Protein AF-A0A1J5NXY5-F1 (afdb_monomer)

Radius of gyration: 31.39 Å; Cα contacts (8 Å, |Δi|>4): 5; chains: 1; bounding box: 69×35×75 Å

pLDDT: mean 82.48, std 11.12, range [52.94, 95.81]

Foldseek 3Di:
DDDDDDDDPVRVVVCLVPDPCNVVCPDDDDDQDPVNVVVVVVVVVVVVVVVVVVVVVVVVVVCVVVVPDDPDDPVNVVVVVVCVVVVVVVVVVVVCVVVVVVPD

Organism: NCBI:txid410659

Structure (mmCIF, N/CA/C/O backbone):
data_AF-A0A1J5NXY5-F1
#
_entry.id   AF-A0A1J5NXY5-F1
#
loop_
_atom_site.group_PDB
_atom_site.id
_atom_site.type_symbol
_atom_site.label_atom_id
_atom_site.label_alt_id
_atom_site.label_comp_id
_atom_site.label_asym_id
_atom_site.label_entity_id
_atom_site.label_seq_id
_atom_site.pdbx_PDB_ins_code
_atom_site.Cartn_x
_atom_site.Cartn_y
_atom_site.Cartn_z
_atom_site.occupancy
_atom_site.B_iso_or_equiv
_atom_site.auth_seq_id
_atom_site.auth_comp_id
_atom_site.auth_asym_id
_atom_site.auth_atom_id
_atom_site.pdbx_PDB_model_num
ATOM 1 N N . MET A 1 1 ? 38.418 -1.324 -29.757 1.00 52.94 1 MET A N 1
ATOM 2 C CA . MET A 1 1 ? 38.198 0.139 -29.710 1.00 52.94 1 MET A CA 1
ATOM 3 C C . MET A 1 1 ? 37.030 0.420 -28.783 1.00 52.94 1 MET A C 1
ATOM 5 O O . MET A 1 1 ? 35.927 -0.021 -29.079 1.00 52.94 1 MET A O 1
ATOM 9 N N . SER A 1 2 ? 37.275 1.076 -27.648 1.00 73.12 2 SER A N 1
ATOM 10 C CA . SER A 1 2 ? 36.202 1.491 -26.739 1.00 73.12 2 SER A CA 1
ATOM 11 C C . SER A 1 2 ? 35.499 2.711 -27.333 1.00 73.12 2 SER A C 1
ATOM 13 O O . SER A 1 2 ? 36.169 3.644 -27.775 1.00 73.12 2 SER A O 1
ATOM 15 N N . ARG A 1 3 ? 34.167 2.688 -27.421 1.00 77.81 3 ARG A N 1
ATOM 16 C CA . ARG A 1 3 ? 33.373 3.789 -27.981 1.00 77.81 3 ARG A CA 1
ATOM 17 C C . ARG A 1 3 ? 32.729 4.538 -26.818 1.00 77.81 3 ARG A C 1
ATOM 19 O O . ARG A 1 3 ? 31.710 4.105 -26.294 1.00 77.81 3 ARG A O 1
ATOM 26 N N . ILE A 1 4 ? 33.370 5.627 -26.406 1.00 85.12 4 ILE A N 1
ATOM 27 C CA . ILE A 1 4 ? 32.897 6.525 -25.350 1.00 85.12 4 ILE A CA 1
ATOM 28 C C . ILE A 1 4 ? 32.183 7.699 -26.023 1.00 85.12 4 ILE A C 1
ATOM 30 O O . ILE A 1 4 ? 32.755 8.356 -26.888 1.00 85.12 4 ILE A O 1
ATOM 34 N N . GLY A 1 5 ? 30.920 7.924 -25.664 1.00 87.69 5 GLY A N 1
ATOM 35 C CA . GLY A 1 5 ? 30.101 9.019 -26.183 1.00 87.69 5 GLY A CA 1
ATOM 36 C C . GLY A 1 5 ? 28.600 8.706 -26.137 1.00 87.69 5 GLY A C 1
ATOM 37 O O . GLY A 1 5 ? 28.224 7.540 -25.988 1.00 87.69 5 GLY A O 1
ATOM 38 N N . PRO A 1 6 ? 27.736 9.729 -26.258 1.00 91.69 6 PRO A N 1
ATOM 39 C CA . PRO A 1 6 ? 26.288 9.547 -26.256 1.00 91.69 6 PRO A CA 1
ATOM 40 C C . PRO A 1 6 ? 25.830 8.711 -27.460 1.00 91.69 6 PRO A C 1
ATOM 42 O O . PRO A 1 6 ? 26.355 8.833 -28.571 1.00 91.69 6 PRO A O 1
ATOM 45 N N . ILE A 1 7 ? 24.838 7.849 -27.244 1.00 92.25 7 ILE A N 1
ATOM 46 C CA . ILE A 1 7 ? 24.211 7.063 -28.309 1.00 92.25 7 ILE A CA 1
ATOM 47 C C . ILE A 1 7 ? 23.153 7.909 -29.030 1.00 92.25 7 ILE A C 1
ATOM 49 O O . ILE A 1 7 ? 22.399 8.636 -28.391 1.00 92.25 7 ILE A O 1
ATOM 53 N N . THR A 1 8 ? 23.087 7.818 -30.360 1.00 94.31 8 THR A N 1
ATOM 54 C CA . THR A 1 8 ? 22.001 8.445 -31.131 1.00 94.31 8 THR A CA 1
ATOM 55 C C . THR A 1 8 ? 20.715 7.632 -30.988 1.00 94.31 8 THR A C 1
ATOM 57 O O . THR A 1 8 ? 20.774 6.408 -30.846 1.00 94.31 8 THR A O 1
ATOM 60 N N . GLU A 1 9 ? 19.550 8.279 -31.073 1.00 94.06 9 GLU A N 1
ATOM 61 C CA . GLU A 1 9 ? 18.265 7.586 -30.881 1.00 94.06 9 GLU A CA 1
ATOM 62 C C . GLU A 1 9 ? 18.055 6.457 -31.901 1.00 94.06 9 GLU A C 1
ATOM 64 O O . GLU A 1 9 ? 17.642 5.360 -31.542 1.00 94.06 9 GLU A O 1
ATOM 69 N N . GLU A 1 10 ? 18.462 6.660 -33.156 1.00 94.12 10 GLU A N 1
ATOM 70 C CA . GLU A 1 10 ? 18.409 5.629 -34.203 1.00 94.12 10 GLU A CA 1
ATOM 71 C C . GLU A 1 10 ? 19.224 4.379 -33.843 1.00 94.12 10 GLU A C 1
ATOM 73 O O . GLU A 1 10 ? 18.773 3.243 -34.013 1.00 94.12 10 GLU A O 1
ATOM 78 N N . LYS A 1 11 ? 20.433 4.573 -33.298 1.00 92.75 11 LYS A N 1
ATOM 79 C CA . LYS A 1 11 ? 21.297 3.465 -32.869 1.00 92.75 11 LYS A CA 1
ATOM 80 C C . LYS A 1 11 ? 20.701 2.760 -31.657 1.00 92.75 11 LYS A C 1
ATOM 82 O O . LYS A 1 11 ? 20.740 1.532 -31.595 1.00 92.75 11 LYS A O 1
ATOM 87 N N . ARG A 1 12 ? 20.127 3.515 -30.717 1.00 93.56 12 ARG A N 1
ATOM 88 C CA . ARG A 1 12 ? 19.424 2.966 -29.554 1.00 93.56 12 ARG A CA 1
ATOM 89 C C . ARG A 1 12 ? 18.227 2.118 -29.989 1.00 93.56 12 ARG A C 1
ATOM 91 O O . ARG A 1 12 ? 18.109 0.977 -29.544 1.00 93.56 12 ARG A O 1
ATOM 98 N N . ALA A 1 13 ? 17.405 2.619 -30.908 1.00 92.25 13 ALA A N 1
ATOM 99 C CA . ALA A 1 13 ? 16.261 1.901 -31.458 1.00 92.25 13 ALA A CA 1
ATOM 100 C C . ALA A 1 13 ? 16.682 0.598 -32.157 1.00 92.25 13 ALA A C 1
ATOM 102 O O . ALA A 1 13 ? 16.113 -0.457 -31.878 1.00 92.25 13 ALA A O 1
ATOM 103 N N . ALA A 1 14 ? 17.727 0.630 -32.991 1.00 93.88 14 ALA A N 1
ATOM 104 C CA . ALA A 1 14 ? 18.242 -0.563 -33.666 1.00 93.88 14 ALA A CA 1
ATOM 105 C C . ALA A 1 14 ? 18.763 -1.634 -32.684 1.00 93.88 14 ALA A C 1
ATOM 107 O O . ALA A 1 14 ? 18.553 -2.830 -32.898 1.00 93.88 14 ALA A O 1
ATOM 108 N N . ILE A 1 15 ? 19.416 -1.223 -31.590 1.00 93.25 15 ILE A N 1
ATOM 109 C CA . ILE A 1 15 ? 19.876 -2.137 -30.532 1.00 93.25 15 ILE A CA 1
ATOM 110 C C . ILE A 1 15 ? 18.684 -2.749 -29.789 1.00 93.25 15 ILE A C 1
ATOM 112 O O . ILE A 1 15 ? 18.632 -3.967 -29.618 1.00 93.25 15 ILE A O 1
ATOM 116 N N . MET A 1 16 ? 17.707 -1.929 -29.395 1.00 91.81 16 MET A N 1
ATOM 117 C CA . MET A 1 16 ? 16.495 -2.396 -28.714 1.00 91.81 16 MET A CA 1
ATOM 118 C C . MET A 1 16 ? 15.690 -3.369 -29.588 1.00 91.81 16 MET A C 1
ATOM 120 O O . MET A 1 16 ? 15.219 -4.388 -29.091 1.00 91.81 16 MET A O 1
ATOM 124 N N . GLN A 1 17 ? 15.595 -3.120 -30.900 1.00 92.81 17 GLN A N 1
ATOM 125 C CA . GLN A 1 17 ? 14.908 -4.008 -31.848 1.00 92.81 17 GLN A CA 1
ATOM 126 C C . GLN A 1 17 ? 15.563 -5.390 -31.977 1.00 92.81 17 GLN A C 1
ATOM 128 O O . GLN A 1 17 ? 14.859 -6.381 -32.161 1.00 92.81 17 GLN A O 1
ATOM 133 N N . ARG A 1 18 ? 16.896 -5.460 -31.882 1.00 94.94 18 ARG A N 1
ATOM 134 C CA . ARG A 1 18 ? 17.670 -6.713 -31.953 1.00 94.94 18 ARG A CA 1
ATOM 135 C C . ARG A 1 18 ? 17.802 -7.419 -30.601 1.00 94.94 18 ARG A C 1
ATOM 137 O O . ARG A 1 18 ? 18.348 -8.519 -30.538 1.00 94.94 18 ARG A O 1
ATOM 144 N N . SER A 1 19 ? 17.345 -6.794 -29.517 1.00 94.31 19 SER A N 1
ATOM 145 C CA . SER A 1 19 ? 17.450 -7.348 -28.171 1.00 94.31 19 SER A CA 1
ATOM 146 C C . SER A 1 19 ? 16.588 -8.598 -28.018 1.00 94.31 19 SER A C 1
ATOM 148 O O . SER A 1 19 ? 15.408 -8.606 -28.360 1.00 94.31 19 SER A O 1
ATOM 150 N N . ARG A 1 20 ? 17.151 -9.635 -27.388 1.00 94.31 20 ARG A N 1
ATOM 151 C CA . ARG A 1 20 ? 16.410 -10.842 -26.976 1.00 94.31 20 ARG A CA 1
ATOM 152 C C . ARG A 1 20 ? 15.307 -10.543 -25.957 1.00 94.31 20 ARG A C 1
ATOM 154 O O . ARG A 1 20 ? 14.420 -11.366 -25.767 1.00 94.31 20 ARG A O 1
ATOM 161 N N . TYR A 1 21 ? 15.388 -9.391 -25.294 1.00 91.00 21 TYR A N 1
ATOM 162 C CA . TYR A 1 21 ? 14.427 -8.939 -24.291 1.00 91.00 21 TYR A CA 1
ATOM 163 C C . TYR A 1 21 ? 13.382 -7.969 -24.850 1.00 91.00 21 TYR A C 1
ATOM 165 O O . TYR A 1 21 ? 12.582 -7.441 -24.081 1.00 91.00 21 TYR A O 1
ATOM 173 N N . ARG A 1 22 ? 13.375 -7.713 -26.166 1.00 91.06 22 ARG A N 1
ATOM 174 C CA . ARG A 1 22 ? 12.335 -6.896 -26.801 1.00 91.06 22 ARG A CA 1
ATOM 175 C C . ARG A 1 22 ? 10.952 -7.459 -26.459 1.00 91.06 22 ARG A C 1
ATOM 177 O O . ARG A 1 22 ? 10.751 -8.667 -26.564 1.00 91.06 22 ARG A O 1
ATOM 184 N N . GLY A 1 23 ? 10.015 -6.613 -26.029 1.00 88.38 23 GLY A N 1
ATOM 185 C CA . GLY A 1 23 ? 8.670 -7.049 -25.637 1.00 88.38 23 GLY A CA 1
ATOM 186 C C . GLY A 1 23 ? 8.575 -7.662 -24.238 1.00 88.38 23 GLY A C 1
ATOM 187 O O . GLY A 1 23 ? 7.486 -7.723 -23.679 1.00 88.38 23 GLY A O 1
ATOM 188 N N . ARG A 1 24 ? 9.688 -8.106 -23.634 1.00 89.94 24 ARG A N 1
ATOM 189 C CA . ARG A 1 24 ? 9.681 -8.792 -22.328 1.00 89.94 24 ARG A CA 1
ATOM 190 C C . ARG A 1 24 ? 9.465 -7.832 -21.158 1.00 89.94 24 ARG A C 1
ATOM 192 O O . ARG A 1 24 ? 8.873 -8.235 -20.163 1.00 89.94 24 ARG A O 1
ATOM 199 N N . PHE A 1 25 ? 9.968 -6.605 -21.271 1.00 89.50 25 PHE A N 1
ATOM 200 C CA . PHE A 1 25 ? 9.970 -5.599 -20.200 1.00 89.50 25 PHE A CA 1
ATOM 201 C C . PHE A 1 25 ? 9.320 -4.277 -20.629 1.00 89.50 25 PHE A C 1
ATOM 203 O O . PHE A 1 25 ? 9.591 -3.237 -20.040 1.00 89.50 25 PHE A O 1
ATOM 210 N N . ASP A 1 26 ? 8.475 -4.311 -21.661 1.00 88.19 26 ASP A N 1
ATOM 211 C CA . ASP A 1 26 ? 7.829 -3.104 -22.192 1.00 88.19 26 ASP A CA 1
ATOM 212 C C . ASP A 1 26 ? 6.669 -2.636 -21.297 1.00 88.19 26 ASP A C 1
ATOM 214 O O . ASP A 1 26 ? 6.251 -1.484 -21.369 1.00 88.19 26 ASP A O 1
ATOM 218 N N . THR A 1 27 ? 6.144 -3.519 -20.442 1.00 89.75 27 THR A N 1
ATOM 219 C CA . THR A 1 27 ? 5.086 -3.184 -19.484 1.00 89.75 27 THR A CA 1
ATOM 220 C C . THR A 1 27 ? 5.697 -2.611 -18.205 1.00 89.75 27 THR A C 1
ATOM 222 O O . THR A 1 27 ? 6.378 -3.351 -17.487 1.00 89.75 27 THR A O 1
ATOM 225 N N . PRO A 1 28 ? 5.463 -1.324 -17.889 1.00 88.38 28 PRO A N 1
ATOM 226 C CA . PRO A 1 28 ? 5.874 -0.775 -16.609 1.00 88.38 28 PRO A CA 1
ATOM 227 C C . PRO A 1 28 ? 5.051 -1.428 -15.497 1.00 88.38 28 PRO A C 1
ATOM 229 O O . PRO A 1 28 ? 3.829 -1.533 -15.590 1.00 88.38 28 PRO A O 1
ATOM 232 N N . VAL A 1 29 ? 5.733 -1.874 -14.447 1.00 87.69 29 VAL A N 1
ATOM 233 C CA . VAL A 1 29 ? 5.097 -2.376 -13.228 1.00 87.69 29 VAL A CA 1
ATOM 234 C C . VAL A 1 29 ? 5.354 -1.351 -12.141 1.00 87.69 29 VAL A C 1
ATOM 236 O O . VAL A 1 29 ? 6.495 -1.201 -11.701 1.00 87.69 29 VAL A O 1
ATOM 239 N N . ASP A 1 30 ? 4.298 -0.657 -11.729 1.00 85.31 30 ASP A N 1
ATOM 240 C CA . ASP A 1 30 ? 4.328 0.161 -10.523 1.00 85.31 30 ASP A CA 1
ATOM 241 C C . ASP A 1 30 ? 4.141 -0.752 -9.307 1.00 85.31 30 ASP A C 1
ATOM 243 O O . ASP A 1 30 ? 3.289 -1.645 -9.318 1.00 85.31 30 ASP A O 1
ATOM 247 N N . ARG A 1 31 ? 4.998 -0.612 -8.298 1.00 85.88 31 ARG A N 1
ATOM 248 C CA . ARG A 1 31 ? 4.994 -1.487 -7.121 1.00 85.88 31 ARG A CA 1
ATOM 249 C C . ARG A 1 31 ? 4.759 -0.625 -5.902 1.00 85.88 31 ARG A C 1
ATOM 251 O O . ARG A 1 31 ? 5.596 0.226 -5.611 1.00 85.88 31 ARG A O 1
ATOM 258 N N . ASP A 1 32 ? 3.707 -0.943 -5.155 1.00 86.38 32 ASP A N 1
ATOM 259 C CA . ASP A 1 32 ? 3.488 -0.359 -3.836 1.00 86.38 32 ASP A CA 1
ATOM 260 C C . ASP A 1 32 ? 4.758 -0.529 -3.000 1.00 86.38 32 ASP A C 1
ATOM 262 O O . ASP A 1 32 ? 5.304 -1.637 -2.853 1.00 86.38 32 ASP A O 1
ATOM 266 N N . SER A 1 33 ? 5.274 0.583 -2.481 1.00 89.00 33 SER A N 1
ATOM 267 C CA . SER A 1 33 ? 6.491 0.530 -1.686 1.00 89.00 33 SER A CA 1
ATOM 268 C C . SER A 1 33 ? 6.207 -0.173 -0.354 1.00 89.00 33 SER A C 1
ATOM 270 O O . SER A 1 33 ? 5.127 -0.054 0.231 1.00 89.00 33 SER A O 1
ATOM 272 N N . ALA A 1 34 ? 7.194 -0.900 0.185 1.00 88.88 34 ALA A N 1
ATOM 273 C CA . ALA A 1 34 ? 7.053 -1.519 1.510 1.00 88.88 34 ALA A CA 1
ATOM 274 C C . ALA A 1 34 ? 6.668 -0.478 2.580 1.00 88.88 34 ALA A C 1
ATOM 276 O O . ALA A 1 34 ? 5.929 -0.781 3.515 1.00 88.88 34 ALA A O 1
ATOM 277 N N . PHE A 1 35 ? 7.140 0.759 2.405 1.00 89.94 35 PHE A N 1
ATOM 278 C CA . PHE A 1 35 ? 6.790 1.898 3.240 1.00 89.94 35 PHE A CA 1
ATOM 279 C C . PHE A 1 35 ? 5.299 2.258 3.152 1.00 89.94 35 PHE A C 1
ATOM 281 O O . PHE A 1 35 ? 4.660 2.407 4.191 1.00 89.94 35 PHE A O 1
ATOM 288 N N . GLU A 1 36 ? 4.726 2.348 1.949 1.00 90.75 36 GLU A N 1
ATOM 289 C CA . GLU A 1 36 ? 3.295 2.624 1.757 1.00 90.75 36 GLU A CA 1
ATOM 290 C C . GLU A 1 36 ? 2.413 1.552 2.393 1.00 90.75 36 GLU A C 1
ATOM 292 O O . GLU A 1 36 ? 1.492 1.879 3.143 1.00 90.75 36 GLU A O 1
ATOM 297 N N . MET A 1 37 ? 2.745 0.276 2.182 1.00 92.38 37 MET A N 1
ATOM 298 C CA . MET A 1 37 ? 2.005 -0.835 2.785 1.00 92.38 37 MET A CA 1
ATOM 29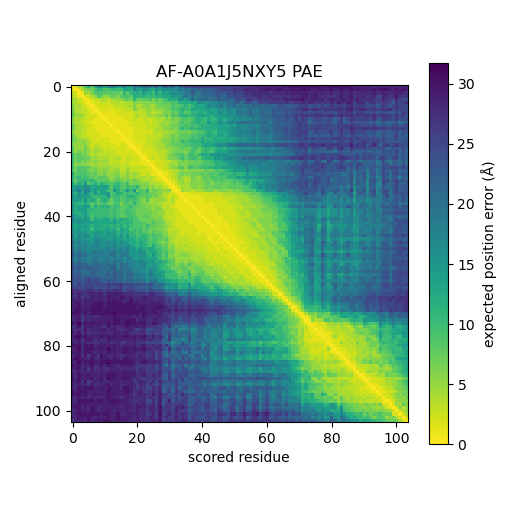9 C C . MET A 1 37 ? 2.054 -0.796 4.318 1.00 92.38 37 MET A C 1
ATOM 301 O O . MET A 1 37 ? 1.053 -1.049 4.992 1.00 92.38 37 MET A O 1
ATOM 305 N N . LEU A 1 38 ? 3.224 -0.499 4.894 1.00 93.75 38 LEU A N 1
ATOM 306 C CA . LEU A 1 38 ? 3.382 -0.394 6.345 1.00 93.75 38 LEU A CA 1
ATOM 307 C C . LEU A 1 38 ? 2.605 0.800 6.900 1.00 93.75 38 LEU A C 1
ATOM 309 O O . LEU A 1 38 ? 1.902 0.649 7.898 1.00 93.75 38 LEU A O 1
ATOM 313 N N . LYS A 1 39 ? 2.671 1.952 6.229 1.00 95.81 39 LYS A N 1
ATOM 314 C CA . LYS A 1 39 ? 1.920 3.150 6.607 1.00 95.81 39 LYS A CA 1
ATOM 315 C C . LYS A 1 39 ? 0.414 2.875 6.629 1.00 95.81 39 LYS A C 1
ATOM 317 O O . LYS A 1 39 ? -0.219 3.094 7.661 1.00 95.81 39 LYS A O 1
ATOM 322 N N . GLN A 1 40 ? -0.139 2.297 5.561 1.00 94.25 40 GLN A N 1
ATOM 323 C CA . GLN A 1 40 ? -1.560 1.934 5.488 1.00 94.25 40 GLN A CA 1
ATOM 324 C C . GLN A 1 40 ? -1.982 1.018 6.644 1.00 94.25 40 GLN A C 1
ATOM 326 O O . GLN A 1 40 ? -2.947 1.319 7.344 1.00 94.25 40 GLN A O 1
ATOM 331 N N . ARG A 1 41 ? -1.212 -0.041 6.932 1.00 94.25 41 ARG A N 1
ATOM 332 C CA . ARG A 1 41 ? -1.503 -0.949 8.058 1.00 94.25 41 ARG A CA 1
ATOM 333 C C . ARG A 1 41 ? -1.491 -0.242 9.409 1.00 94.25 41 ARG A C 1
ATOM 335 O O . ARG A 1 41 ? -2.328 -0.535 10.264 1.00 94.25 41 ARG A O 1
ATOM 342 N N . THR A 1 42 ? -0.539 0.668 9.626 1.00 94.56 42 THR A N 1
ATOM 343 C CA . THR A 1 42 ? -0.489 1.439 10.877 1.00 94.56 42 THR A CA 1
ATOM 344 C C . THR A 1 42 ? -1.707 2.347 11.022 1.00 94.56 42 THR A C 1
ATOM 346 O O . THR A 1 42 ? -2.310 2.375 12.092 1.00 94.56 42 THR A O 1
ATOM 349 N N . GLU A 1 43 ? -2.130 3.012 9.946 1.00 95.31 43 GLU A N 1
ATOM 350 C CA . GLU A 1 43 ? -3.309 3.883 9.941 1.00 95.31 43 GLU A CA 1
ATOM 351 C C . GLU A 1 43 ? -4.615 3.103 10.135 1.00 95.31 43 GLU A C 1
ATOM 353 O O . GLU A 1 43 ? -5.498 3.550 10.865 1.00 95.31 43 GLU A O 1
ATOM 358 N N . GLU A 1 44 ? -4.749 1.933 9.511 1.00 94.44 44 GLU A N 1
ATOM 359 C CA . GLU A 1 44 ? -5.901 1.043 9.690 1.00 94.44 44 GLU A CA 1
ATOM 360 C C . GLU A 1 44 ? -6.005 0.546 11.130 1.00 94.44 44 GLU A C 1
ATOM 362 O O . GLU A 1 44 ? -7.074 0.618 11.738 1.00 94.44 44 GLU A O 1
ATOM 367 N N . THR A 1 45 ? -4.880 0.113 11.704 1.00 93.50 45 THR A N 1
ATOM 368 C CA . THR A 1 45 ? -4.826 -0.334 13.100 1.00 93.50 45 THR A CA 1
ATOM 369 C C . THR A 1 45 ? -5.215 0.806 14.041 1.00 93.50 45 THR A C 1
ATOM 371 O O . THR A 1 45 ? -6.006 0.601 14.957 1.00 93.50 45 THR A O 1
ATOM 374 N N . GLN A 1 46 ? -4.716 2.023 13.803 1.00 92.81 46 GLN A N 1
ATOM 375 C CA . GLN A 1 46 ? -5.071 3.205 14.595 1.00 92.81 46 GLN A CA 1
ATOM 376 C C . GLN A 1 46 ? -6.552 3.577 14.465 1.00 92.81 46 GLN A C 1
ATOM 378 O O . GLN A 1 46 ? -7.198 3.884 15.464 1.00 92.81 46 GLN A O 1
ATOM 383 N N . ARG A 1 47 ? -7.123 3.520 13.257 1.00 93.62 47 ARG A N 1
ATOM 384 C CA . ARG A 1 47 ? -8.562 3.751 13.058 1.00 93.62 47 ARG A CA 1
ATOM 385 C C . ARG A 1 47 ? -9.394 2.709 13.799 1.00 93.62 47 ARG A C 1
ATOM 387 O O . ARG A 1 47 ? -10.352 3.063 14.480 1.00 93.62 47 ARG A O 1
ATOM 394 N N . GLN A 1 48 ? -9.010 1.438 13.729 1.00 90.94 48 GLN A N 1
ATOM 395 C CA . GLN A 1 48 ? -9.730 0.364 14.407 1.00 90.94 48 GLN A CA 1
ATOM 396 C C . GLN A 1 48 ? -9.654 0.488 15.933 1.00 90.94 48 GLN A C 1
ATOM 398 O O . GLN A 1 48 ? -10.668 0.302 16.608 1.00 90.94 48 GLN A O 1
ATOM 403 N N . THR A 1 49 ? -8.491 0.841 16.489 1.00 89.94 49 THR A N 1
ATOM 404 C CA . THR A 1 49 ? -8.363 1.060 17.937 1.00 89.94 49 THR A CA 1
ATOM 405 C C . THR A 1 49 ? -9.201 2.248 18.393 1.00 89.94 49 THR A C 1
ATOM 407 O O . THR A 1 49 ? -9.912 2.124 19.388 1.00 89.94 49 THR A O 1
ATOM 410 N N . GLN A 1 50 ? -9.211 3.353 17.642 1.00 89.56 50 GLN A N 1
ATOM 411 C CA . GLN A 1 50 ? -10.048 4.519 17.942 1.00 89.56 50 GLN A CA 1
ATOM 412 C C . GLN A 1 50 ? -11.542 4.183 17.915 1.00 89.56 50 GLN A C 1
ATOM 414 O O . GLN A 1 50 ? -12.246 4.501 18.869 1.00 89.56 50 GLN A O 1
ATOM 419 N N . LEU A 1 51 ? -12.018 3.481 16.882 1.00 90.25 51 LEU A N 1
ATOM 420 C CA . LEU A 1 51 ? -13.415 3.041 16.799 1.00 90.25 51 LEU A CA 1
ATOM 421 C C . LEU A 1 51 ? -13.776 2.108 17.963 1.00 90.25 51 LEU A C 1
ATOM 423 O O . LEU A 1 51 ? -14.813 2.276 18.599 1.00 90.25 51 LEU A O 1
ATOM 427 N N . SER A 1 52 ? -12.897 1.162 18.305 1.00 86.50 52 SER A N 1
ATOM 428 C CA . SER A 1 52 ? -13.128 0.261 19.440 1.00 86.50 52 SER A CA 1
ATOM 429 C C . SER A 1 52 ? -13.158 0.994 20.787 1.00 86.50 52 SER A C 1
ATO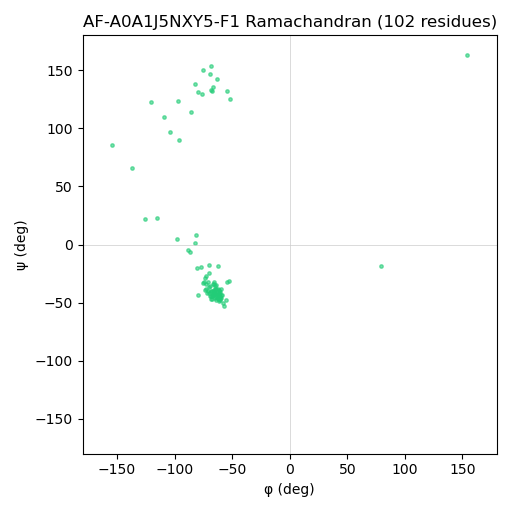M 431 O O . SER A 1 52 ? -13.949 0.643 21.660 1.00 86.50 52 SER A O 1
ATOM 433 N N . ALA A 1 53 ? -12.341 2.039 20.950 1.00 86.19 53 ALA A N 1
ATOM 434 C CA . ALA A 1 53 ? -12.324 2.868 22.147 1.00 86.19 53 ALA A CA 1
ATOM 435 C C . ALA A 1 53 ? -13.598 3.716 22.256 1.00 86.19 53 ALA A C 1
ATOM 437 O O . ALA A 1 53 ? -14.181 3.784 23.334 1.00 86.19 53 ALA A O 1
ATOM 438 N N . GLN A 1 54 ? -14.070 4.288 21.144 1.00 85.25 54 GLN A N 1
ATOM 439 C CA . GLN A 1 54 ? -15.335 5.027 21.088 1.00 85.25 54 GLN A CA 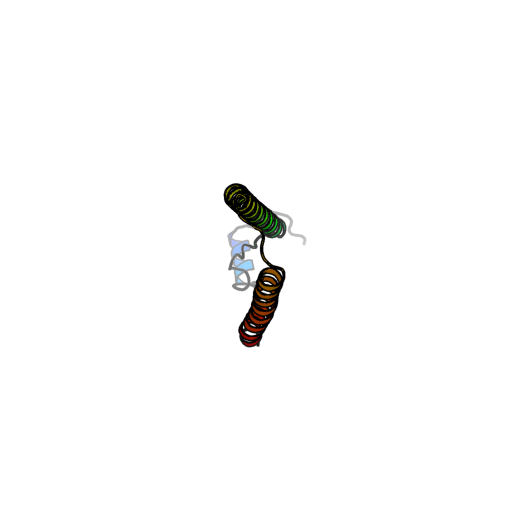1
ATOM 440 C C . GLN A 1 54 ? -16.522 4.128 21.447 1.00 85.25 54 GLN A C 1
ATOM 442 O O . GLN A 1 54 ? -17.293 4.470 22.341 1.00 85.25 54 GLN A O 1
ATOM 447 N N . HIS A 1 55 ? -16.612 2.934 20.854 1.00 83.38 55 HIS A N 1
ATOM 448 C CA . HIS A 1 55 ? -17.653 1.967 21.209 1.00 83.38 55 HIS A CA 1
ATOM 449 C C . HIS A 1 55 ? -17.562 1.524 22.675 1.00 83.38 55 HIS A C 1
ATOM 451 O O . HIS A 1 55 ? -18.580 1.439 23.357 1.00 83.38 55 HIS A O 1
ATOM 457 N N . ALA A 1 56 ? -16.356 1.307 23.207 1.00 83.69 56 ALA A N 1
ATOM 458 C CA . ALA A 1 56 ? -16.181 0.972 24.619 1.00 83.69 56 ALA A CA 1
ATOM 459 C C . ALA A 1 56 ? -16.586 2.127 25.555 1.00 83.69 56 ALA A C 1
ATOM 461 O O . ALA A 1 56 ? -17.086 1.885 26.656 1.00 83.69 56 ALA A O 1
ATOM 462 N N . GLU A 1 57 ? -16.376 3.383 25.156 1.00 80.81 57 GLU A N 1
ATOM 463 C CA . GLU A 1 57 ? -16.840 4.550 25.909 1.00 80.81 57 GLU A CA 1
ATOM 464 C C . GLU A 1 57 ? -18.361 4.722 25.848 1.00 80.81 57 GLU A C 1
ATOM 466 O O . GLU A 1 57 ? -18.979 5.019 26.874 1.00 80.81 57 GLU A O 1
ATOM 471 N N . GLU A 1 58 ? -18.977 4.491 24.689 1.00 80.06 58 GLU A N 1
ATOM 472 C CA . GLU A 1 58 ? -20.434 4.485 24.522 1.00 80.06 58 GLU A CA 1
ATOM 473 C C . GLU A 1 58 ? -21.089 3.377 25.354 1.00 80.06 58 GLU A C 1
ATOM 475 O O . GLU A 1 58 ? -22.038 3.647 26.093 1.00 80.06 58 GLU A O 1
ATOM 480 N N . GLU A 1 59 ? -20.536 2.161 25.340 1.00 78.06 59 GLU A N 1
ATOM 481 C CA . GLU A 1 59 ? -20.999 1.051 26.180 1.00 78.06 59 GLU A CA 1
ATOM 482 C C . GLU A 1 59 ? -20.866 1.369 27.675 1.00 78.06 59 GLU A C 1
ATOM 484 O O . GLU A 1 59 ? -21.781 1.088 28.454 1.00 78.06 59 GLU A O 1
ATOM 489 N N . LYS A 1 60 ? -19.760 2.001 28.098 1.00 77.69 60 LYS A N 1
ATOM 490 C CA . LYS A 1 60 ? -19.562 2.427 29.495 1.00 77.69 60 LYS A CA 1
ATOM 491 C C . LYS A 1 60 ? -20.553 3.512 29.914 1.00 77.69 60 LYS A C 1
ATOM 493 O O . LYS A 1 60 ? -21.064 3.447 31.034 1.00 77.69 60 LYS A O 1
ATOM 498 N N . LYS A 1 61 ? -20.853 4.481 29.040 1.00 75.94 61 LYS A N 1
ATOM 499 C CA . LYS A 1 61 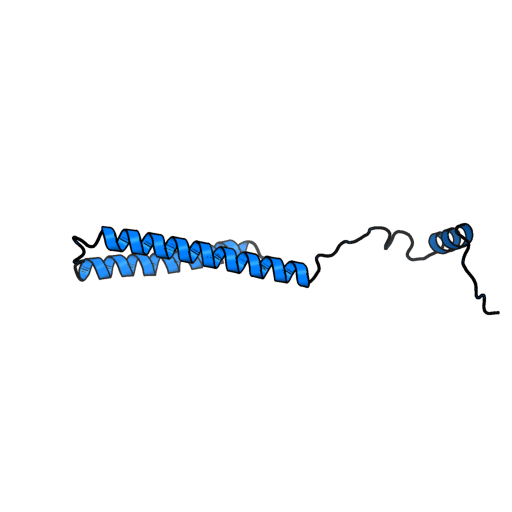? -21.864 5.528 29.285 1.00 75.94 61 LYS A CA 1
ATOM 500 C C . LYS A 1 61 ? -23.283 4.949 29.317 1.00 75.94 61 LYS A C 1
ATOM 502 O O . LYS A 1 61 ? -24.055 5.290 30.207 1.00 75.94 61 LYS A O 1
ATOM 507 N N . ALA A 1 62 ? -23.615 4.013 28.429 1.00 72.81 62 ALA A N 1
ATOM 508 C CA . ALA A 1 62 ? -24.891 3.294 28.456 1.00 72.81 62 ALA A CA 1
ATOM 509 C C . ALA A 1 62 ? -25.018 2.379 29.692 1.00 72.81 62 ALA A C 1
ATOM 511 O O . ALA A 1 62 ? -26.096 2.216 30.270 1.00 72.81 62 ALA A O 1
ATOM 512 N N . GLN A 1 63 ? -23.911 1.793 30.163 1.00 66.31 63 GLN A N 1
ATOM 513 C CA . GLN A 1 63 ? -23.890 1.059 31.425 1.00 66.31 63 GLN A CA 1
ATOM 514 C C . GLN A 1 63 ? -24.031 1.972 32.647 1.00 66.31 63 GLN A C 1
ATOM 516 O O . GLN A 1 63 ? -24.680 1.556 33.607 1.00 66.31 63 GLN A O 1
ATOM 521 N N . SER A 1 64 ? -23.461 3.179 32.651 1.00 63.81 64 SER A N 1
ATOM 522 C CA . SER A 1 64 ? -23.570 4.094 33.794 1.00 63.81 64 SER A CA 1
ATOM 523 C C . SER A 1 64 ? -24.965 4.71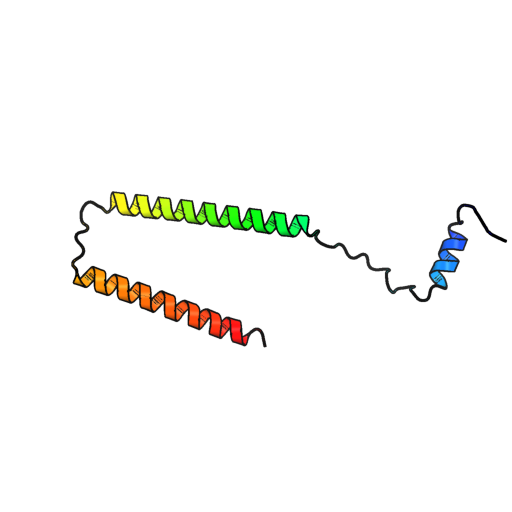1 33.932 1.00 63.81 64 SER A C 1
ATOM 525 O O . SER A 1 64 ? -25.439 4.845 35.057 1.00 63.81 64 SER A O 1
ATOM 527 N N . THR A 1 65 ? -25.670 4.986 32.831 1.00 60.84 65 THR A N 1
ATOM 528 C CA . THR A 1 65 ? -27.061 5.481 32.862 1.00 60.84 65 THR A CA 1
ATOM 529 C C . THR A 1 65 ? -28.075 4.392 33.226 1.00 60.84 65 THR A C 1
ATOM 531 O O . THR A 1 65 ? -29.040 4.657 33.936 1.00 60.84 65 THR A O 1
ATOM 534 N N . ALA A 1 66 ? -27.827 3.135 32.848 1.00 58.84 66 ALA A N 1
ATOM 535 C CA . ALA A 1 66 ? -28.655 1.988 33.241 1.00 58.84 66 ALA A CA 1
ATOM 536 C C . ALA A 1 66 ? -28.335 1.432 34.651 1.00 58.84 66 ALA A C 1
ATOM 538 O O . ALA A 1 66 ? -28.821 0.367 35.036 1.00 58.84 66 ALA A O 1
ATOM 539 N N . ARG A 1 67 ? -27.483 2.106 35.440 1.00 54.00 67 ARG A N 1
ATOM 540 C CA . ARG A 1 67 ? -26.983 1.607 36.737 1.00 54.00 67 ARG A CA 1
ATOM 541 C C . ARG A 1 67 ? -27.935 1.823 37.923 1.00 54.00 67 ARG A C 1
ATOM 543 O O . ARG A 1 67 ? -27.609 1.390 39.022 1.00 54.00 67 ARG A O 1
ATOM 550 N N . THR A 1 68 ? -29.119 2.395 37.700 1.00 55.97 68 THR A N 1
ATOM 551 C CA . THR A 1 68 ? -30.162 2.562 38.732 1.00 55.97 68 THR A CA 1
ATOM 552 C C . THR A 1 68 ? -30.815 1.237 39.165 1.00 55.97 68 THR A C 1
ATOM 554 O O . THR A 1 68 ? -31.370 1.166 40.255 1.00 55.97 68 THR A O 1
ATOM 557 N N . SER A 1 69 ? -30.701 0.144 38.395 1.00 65.12 69 SER A N 1
ATOM 558 C CA . SER A 1 69 ? -31.193 -1.178 38.824 1.00 65.12 69 SER A CA 1
ATOM 559 C C . SER A 1 69 ? -30.437 -2.320 38.128 1.00 65.12 69 SER A C 1
ATOM 561 O O . SER A 1 69 ? -30.840 -2.809 37.078 1.00 65.12 69 SER A O 1
ATOM 563 N N . ARG A 1 70 ? -29.285 -2.729 38.679 1.00 63.22 70 ARG A N 1
ATOM 564 C CA . ARG A 1 70 ? -28.501 -3.895 38.211 1.00 63.22 70 ARG A CA 1
ATOM 565 C C . ARG A 1 70 ? -27.995 -4.744 39.376 1.00 63.22 70 ARG A C 1
ATOM 567 O O . ARG A 1 70 ? -26.793 -4.865 39.600 1.00 63.22 70 ARG A O 1
ATOM 574 N N . ARG A 1 71 ? -28.903 -5.367 40.119 1.00 64.88 71 ARG A N 1
ATOM 575 C CA . ARG A 1 71 ? -28.547 -6.586 40.855 1.00 64.88 71 ARG A CA 1
ATOM 576 C C . ARG A 1 71 ? -28.968 -7.762 39.989 1.00 64.88 71 ARG A C 1
ATOM 578 O O . ARG A 1 71 ? -30.110 -8.188 40.055 1.00 64.88 71 ARG A O 1
ATOM 585 N N . GLN A 1 72 ? -28.055 -8.222 39.136 1.00 64.06 72 GLN A N 1
ATOM 586 C CA . GLN A 1 72 ? -28.242 -9.495 38.447 1.00 64.06 72 GLN A CA 1
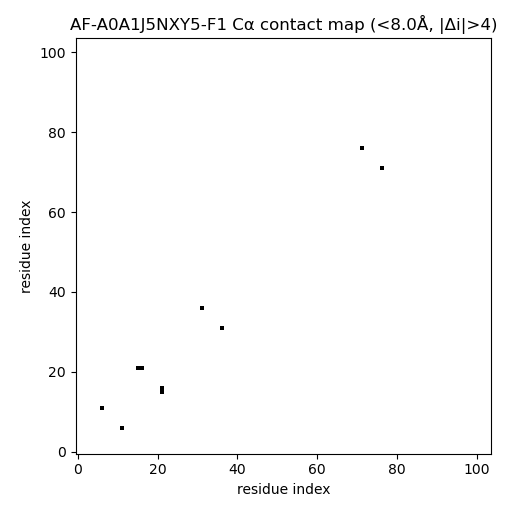ATOM 587 C C . GLN A 1 72 ? -28.146 -10.605 39.483 1.00 64.06 72 GLN A C 1
ATOM 589 O O . GLN A 1 72 ? -27.246 -10.604 40.329 1.00 64.06 72 GLN A O 1
ATOM 594 N N . THR A 1 73 ? -29.088 -11.534 39.436 1.00 82.12 73 THR A N 1
ATOM 595 C CA . THR A 1 73 ? -29.017 -12.706 40.303 1.00 82.12 73 THR A CA 1
ATOM 596 C C . THR A 1 73 ? -27.833 -13.591 39.877 1.00 82.12 73 THR A C 1
ATOM 598 O O . THR A 1 73 ? -27.442 -13.581 38.706 1.00 82.12 73 THR A O 1
ATOM 601 N N . PRO A 1 74 ? -27.244 -14.389 40.786 1.00 78.12 74 PRO A N 1
ATOM 602 C CA . PRO A 1 74 ? -26.166 -15.320 40.437 1.00 78.12 74 PRO A CA 1
ATOM 603 C C . PRO A 1 74 ? -26.530 -16.258 39.272 1.00 78.12 74 PRO A C 1
ATOM 605 O O . PRO A 1 74 ? -25.670 -16.605 38.465 1.00 78.12 74 PRO A O 1
ATOM 608 N N . MET A 1 75 ? -27.817 -16.605 39.143 1.00 82.44 75 MET A N 1
ATOM 609 C CA . MET A 1 75 ? -28.337 -17.410 38.037 1.00 82.44 75 MET A CA 1
ATOM 610 C C . MET A 1 75 ? -28.305 -16.651 36.699 1.00 82.44 75 MET A C 1
ATOM 612 O O . MET A 1 75 ? -27.849 -17.193 35.697 1.00 82.44 75 MET A O 1
ATOM 616 N N . GLU A 1 76 ? -28.712 -15.378 36.665 1.00 78.44 76 GLU A N 1
ATOM 617 C CA . GLU A 1 76 ? -28.647 -14.549 35.448 1.00 78.44 76 GLU A CA 1
ATOM 618 C C . GLU A 1 76 ? -27.218 -14.289 34.971 1.00 78.44 76 GLU A C 1
ATOM 620 O O . GLU A 1 76 ? -26.961 -14.282 33.764 1.00 78.44 76 GLU A O 1
ATOM 625 N N . ALA A 1 77 ? -26.281 -14.086 35.899 1.00 80.56 77 ALA A N 1
ATOM 626 C CA . ALA A 1 77 ? -24.871 -13.913 35.565 1.00 80.56 77 ALA A CA 1
ATOM 627 C C . ALA A 1 77 ? -24.282 -15.202 34.966 1.00 80.56 77 ALA A C 1
ATOM 629 O O . ALA A 1 77 ? -23.532 -15.158 33.985 1.00 80.56 77 ALA A O 1
ATOM 630 N N . PHE A 1 78 ? -24.675 -16.362 35.498 1.00 86.81 78 PHE A N 1
ATOM 631 C CA . PHE A 1 78 ? -24.275 -17.663 34.969 1.00 86.81 78 PHE A CA 1
ATOM 632 C C . PHE A 1 78 ? -24.864 -17.925 33.571 1.00 86.81 78 PHE A C 1
ATOM 634 O O . PHE A 1 78 ? -24.140 -18.321 32.658 1.00 86.81 78 PHE A O 1
ATOM 641 N N . ILE A 1 79 ? -26.143 -17.612 33.349 1.00 88.75 79 ILE A N 1
ATOM 642 C CA . ILE A 1 79 ? -26.785 -17.742 32.029 1.00 88.75 79 ILE A CA 1
ATOM 643 C C . ILE A 1 79 ? -26.155 -16.776 31.012 1.00 88.75 79 ILE A C 1
ATOM 645 O O . ILE A 1 79 ? -25.794 -17.170 29.906 1.00 88.75 79 ILE A O 1
ATOM 649 N N . SER A 1 80 ? -25.943 -15.512 31.385 1.00 82.62 80 SER A N 1
ATOM 650 C CA . SER A 1 80 ? -25.346 -14.519 30.477 1.00 82.62 80 SER A CA 1
ATOM 651 C C . SER A 1 80 ? -23.903 -14.868 30.098 1.00 82.62 80 SER A C 1
ATOM 653 O O . SER A 1 80 ? -23.491 -14.681 28.950 1.00 82.62 80 SER A O 1
ATOM 655 N N . SER A 1 81 ? -23.124 -15.393 31.048 1.00 76.38 81 SER A N 1
ATOM 656 C CA . SER A 1 81 ? -21.734 -15.797 30.805 1.00 76.38 81 SER A CA 1
ATOM 657 C C . SER A 1 81 ? -21.635 -17.069 29.961 1.00 76.38 81 SER A C 1
ATOM 659 O O . SER A 1 81 ? -20.802 -17.117 29.055 1.00 76.38 81 SER A O 1
ATOM 661 N N . THR A 1 82 ? -22.518 -18.049 30.172 1.00 85.31 82 THR A N 1
ATOM 662 C CA . THR A 1 82 ? -22.580 -19.264 29.342 1.00 85.31 82 THR A CA 1
ATOM 663 C C . THR A 1 82 ? -23.008 -18.955 27.909 1.00 85.31 82 THR A C 1
ATOM 665 O O . THR A 1 82 ? -22.349 -19.415 26.979 1.00 85.31 82 THR A O 1
ATOM 668 N N . VAL A 1 83 ? -24.007 -18.094 27.695 1.00 89.00 83 VAL A N 1
ATOM 669 C CA . VAL A 1 83 ? -24.418 -17.659 26.345 1.00 89.00 83 VAL A CA 1
ATOM 670 C C . VAL A 1 83 ? -23.274 -16.959 25.603 1.00 89.00 83 VAL A C 1
ATOM 672 O O . VAL A 1 83 ? -23.000 -17.274 24.444 1.00 89.00 83 VAL A O 1
ATOM 675 N N . ARG A 1 84 ? -22.554 -16.044 26.266 1.00 79.69 84 ARG A N 1
ATOM 676 C CA . ARG A 1 84 ? -21.427 -15.327 25.644 1.00 79.69 84 ARG A CA 1
ATOM 677 C C . ARG A 1 84 ? -20.225 -16.247 25.371 1.00 79.69 84 ARG A C 1
ATOM 679 O O . ARG A 1 84 ? -19.555 -16.089 24.346 1.00 79.69 84 ARG A O 1
ATOM 686 N N . ALA A 1 85 ? -19.963 -17.216 26.248 1.00 77.75 85 ALA A N 1
ATOM 687 C CA . ALA A 1 85 ? -18.890 -18.193 26.067 1.00 77.75 85 ALA A CA 1
ATOM 688 C C . ALA A 1 85 ? -19.179 -19.154 24.903 1.00 77.75 85 ALA A C 1
ATOM 690 O O . ALA A 1 85 ? -18.331 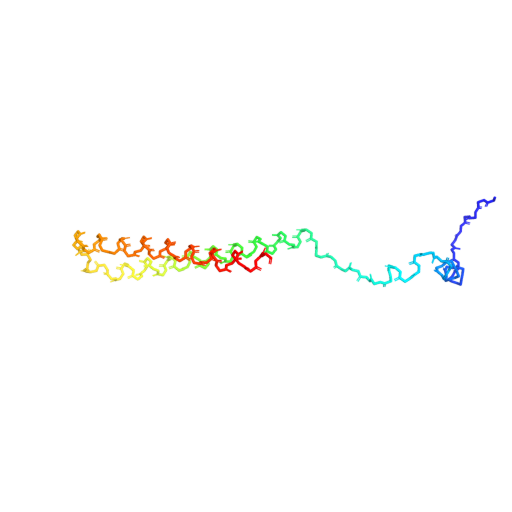-19.333 24.032 1.00 77.75 85 ALA A O 1
ATOM 691 N N . ILE A 1 86 ? -20.395 -19.703 24.845 1.00 83.19 86 ILE A N 1
ATOM 692 C CA . ILE A 1 86 ? -20.809 -20.650 23.802 1.00 83.19 86 ILE A CA 1
ATOM 693 C C . ILE A 1 86 ? -20.878 -19.950 22.437 1.00 83.19 86 ILE A C 1
ATOM 695 O O . ILE A 1 86 ? -20.342 -20.462 21.453 1.00 83.19 86 ILE A O 1
ATOM 699 N N . GLY A 1 87 ? -21.462 -18.749 22.375 1.00 80.62 87 GLY A N 1
ATOM 700 C CA . GLY A 1 87 ? -21.605 -17.999 21.124 1.00 80.62 87 GLY A CA 1
ATOM 701 C C . GLY A 1 87 ? -20.264 -17.674 20.464 1.00 80.62 87 GLY A C 1
ATOM 702 O O . GLY A 1 87 ? -20.065 -17.964 19.287 1.00 80.62 87 GLY A O 1
ATOM 703 N N . SER A 1 88 ? -19.303 -17.156 21.235 1.00 74.19 88 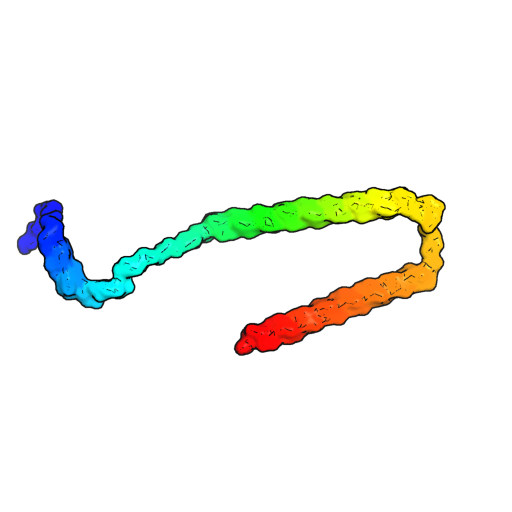SER A N 1
ATOM 704 C CA . SER A 1 88 ? -17.997 -16.746 20.693 1.00 74.19 88 SER A CA 1
ATOM 705 C C . SER A 1 88 ? -17.103 -17.916 20.253 1.00 74.19 88 SER A C 1
ATOM 707 O O . SER A 1 88 ? -16.241 -17.745 19.385 1.00 74.19 88 SER A O 1
ATOM 709 N N . GLN A 1 89 ? -17.299 -19.111 20.820 1.00 71.81 89 GLN A N 1
ATOM 710 C CA . GLN A 1 89 ? -16.561 -20.317 20.433 1.00 71.81 89 GLN A CA 1
ATOM 711 C C . GLN A 1 89 ? -17.123 -20.953 19.158 1.00 71.81 89 GLN A C 1
ATOM 713 O O . GLN A 1 89 ? -16.346 -21.304 18.266 1.00 71.81 89 GLN A O 1
ATOM 718 N N . ILE A 1 90 ? -18.451 -21.040 19.040 1.00 81.62 90 ILE A N 1
ATOM 719 C CA . ILE A 1 90 ? -19.119 -21.572 17.844 1.00 81.62 90 ILE A CA 1
ATOM 720 C C . ILE A 1 90 ? -18.857 -20.656 16.644 1.00 81.62 90 ILE A C 1
ATOM 722 O O . ILE A 1 90 ? -18.496 -21.128 15.568 1.00 81.62 90 ILE A O 1
ATOM 726 N N . GLU A 1 91 ? -18.934 -19.342 16.846 1.00 75.94 91 GLU A N 1
ATOM 727 C CA . GLU A 1 91 ? -18.694 -18.341 15.808 1.00 75.94 91 GLU A CA 1
ATOM 728 C C . GLU A 1 91 ? -17.303 -18.492 15.174 1.00 75.94 91 GLU A C 1
ATOM 730 O O . GLU A 1 91 ? -17.168 -18.663 13.962 1.00 75.94 91 GLU A O 1
ATOM 735 N N . ARG A 1 92 ? -16.242 -18.519 15.988 1.00 76.81 92 ARG A N 1
ATOM 736 C CA . ARG A 1 92 ? -14.863 -18.606 15.479 1.00 76.81 92 ARG A CA 1
ATOM 737 C C . ARG A 1 92 ? -14.574 -19.928 14.776 1.00 76.81 92 ARG A C 1
ATOM 739 O O . ARG A 1 92 ? -13.768 -19.949 13.845 1.00 76.81 92 ARG A O 1
ATOM 746 N N . GLN A 1 93 ? -15.199 -21.024 15.203 1.00 78.25 93 GLN A N 1
ATOM 747 C CA . GLN A 1 93 ? -15.039 -22.315 14.536 1.00 78.25 93 GLN A CA 1
ATOM 748 C C . GLN A 1 93 ? -15.777 -22.368 13.197 1.00 78.25 93 GLN A C 1
ATOM 750 O O . GLN A 1 93 ? -15.199 -22.851 12.223 1.00 78.25 93 GLN A O 1
ATOM 755 N N . LEU A 1 94 ? -16.979 -21.794 13.107 1.00 82.62 94 LEU A N 1
ATOM 756 C CA . LEU A 1 94 ? -17.705 -21.665 11.842 1.00 82.62 94 LEU A CA 1
ATOM 757 C C . LEU A 1 94 ? -16.953 -20.764 10.858 1.00 82.62 94 LEU A C 1
ATOM 759 O O . LEU A 1 94 ? -16.736 -21.161 9.715 1.00 82.62 94 LEU A O 1
ATOM 763 N N . PHE A 1 95 ? -16.441 -19.614 11.308 1.00 82.62 95 PHE A N 1
ATOM 764 C CA . PHE A 1 95 ? -15.623 -18.741 10.462 1.00 82.62 95 PHE A CA 1
ATOM 765 C C . PHE A 1 95 ? -14.363 -19.444 9.951 1.00 82.62 95 PHE A C 1
ATOM 767 O O . PHE A 1 95 ? -14.044 -19.347 8.771 1.00 82.62 95 PHE A O 1
ATOM 774 N N . ARG A 1 96 ? -13.650 -20.199 10.795 1.00 79.00 96 ARG A N 1
ATOM 775 C CA . ARG A 1 96 ? -12.448 -20.938 10.363 1.00 79.00 96 ARG A CA 1
ATOM 776 C C . ARG A 1 96 ? -12.773 -22.123 9.457 1.00 79.00 96 ARG A C 1
ATOM 778 O O . ARG A 1 96 ? -11.971 -22.425 8.582 1.00 79.00 96 ARG A O 1
ATOM 785 N N . SER A 1 97 ? -13.916 -22.777 9.645 1.00 80.88 97 SER A N 1
ATOM 786 C CA . SER A 1 97 ? -14.377 -23.866 8.779 1.00 80.88 97 SER A CA 1
ATOM 787 C C . SER A 1 97 ? -14.753 -23.351 7.385 1.00 80.88 97 SER A C 1
ATOM 789 O O . SER A 1 97 ? -14.303 -23.918 6.391 1.00 80.88 97 SER A O 1
ATOM 791 N N . LEU A 1 98 ? -15.475 -22.228 7.314 1.00 80.25 98 LEU A N 1
ATOM 792 C CA . LEU A 1 98 ? -15.874 -21.589 6.057 1.00 80.25 98 LEU A CA 1
ATOM 793 C C . LEU A 1 98 ? -14.695 -20.916 5.333 1.00 80.25 98 LEU A C 1
ATOM 795 O O . LEU A 1 98 ? -14.558 -21.059 4.123 1.00 80.25 98 LEU A O 1
ATOM 799 N N . LEU A 1 99 ? -13.798 -20.222 6.045 1.00 75.38 99 LEU A N 1
ATOM 800 C CA . LEU A 1 99 ? -12.583 -19.661 5.430 1.00 75.38 99 LEU A CA 1
ATOM 801 C C . LEU A 1 99 ? -11.535 -20.734 5.099 1.00 75.38 99 LEU A C 1
ATOM 803 O O . LEU A 1 99 ? -10.747 -20.560 4.171 1.00 75.38 99 LEU A O 1
ATOM 807 N N . GLY A 1 100 ? -11.499 -21.834 5.851 1.00 67.62 100 GLY A N 1
ATOM 808 C CA . GLY A 1 100 ? -10.566 -22.937 5.634 1.00 67.62 100 GLY A CA 1
ATOM 809 C C . GLY A 1 100 ? -10.893 -23.779 4.400 1.00 67.62 100 GLY A C 1
ATOM 810 O O . GLY A 1 100 ? -9.978 -24.350 3.808 1.00 67.62 100 GLY A O 1
ATOM 811 N N . SER A 1 101 ? -12.163 -23.838 3.986 1.00 69.25 101 SER A N 1
ATOM 812 C CA . SER A 1 101 ? -12.581 -24.530 2.760 1.00 69.25 101 SER A CA 1
ATOM 813 C C . SER A 1 101 ? -12.365 -23.704 1.489 1.00 69.25 101 SER A C 1
ATOM 815 O O . SER A 1 101 ? -12.250 -24.287 0.417 1.00 69.25 101 SER A O 1
ATOM 817 N N . LEU A 1 102 ? -12.240 -22.374 1.599 1.00 57.66 102 LEU A N 1
ATOM 818 C CA . LEU A 1 102 ? -12.034 -21.464 0.462 1.00 57.66 102 LEU A CA 1
ATOM 819 C C . LEU A 1 102 ? -10.555 -21.250 0.088 1.00 57.66 102 LEU A C 1
ATOM 821 O O . LEU A 1 102 ? -10.256 -20.550 -0.876 1.00 57.66 102 LEU A O 1
ATOM 825 N N . LYS A 1 103 ? -9.621 -21.808 0.870 1.00 59.00 103 LYS A N 1
ATOM 826 C CA . LYS A 1 103 ? -8.169 -21.657 0.672 1.00 59.00 103 LYS A CA 1
ATOM 827 C C . LYS A 1 103 ? -7.459 -22.977 0.328 1.00 59.00 103 LYS A C 1
ATOM 829 O O . LYS A 1 103 ? -6.259 -23.096 0.576 1.00 59.00 103 LYS A O 1
ATOM 834 N N . ARG A 1 104 ? -8.193 -23.964 -0.196 1.00 53.75 104 ARG A N 1
ATOM 835 C CA . ARG A 1 104 ? -7.617 -25.149 -0.849 1.00 53.75 104 ARG A CA 1
ATOM 836 C C . ARG A 1 104 ? -7.723 -25.028 -2.357 1.00 53.75 104 ARG A C 1
ATOM 838 O O . ARG A 1 104 ? -8.763 -24.510 -2.812 1.00 53.75 104 ARG A O 1
#

Nearest PDB structures (foldseek):
  6lqo-assembly2_I  TM=3.992E-01  e=7.779E+00  human gammaherpesvirus 4

InterPro domains:
  IPR033186 Helicase HerA-like C-terminal [PF05872] (2-102)

Solvent-accessible surface area (backbone atoms only — not comparable to full-atom values): 6419 Å² total; per-residue (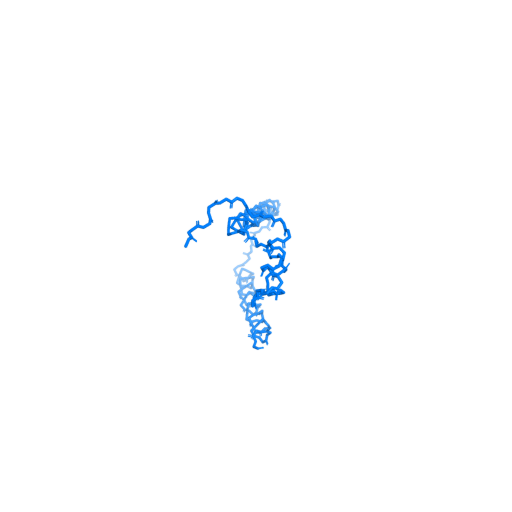Å²): 134,90,85,86,74,87,80,53,69,69,60,51,50,56,51,49,71,70,38,93,58,56,82,74,71,73,71,85,80,86,71,86,47,73,66,57,58,50,50,52,52,53,52,50,52,51,52,51,51,51,53,51,50,51,52,52,48,51,52,50,52,56,50,62,73,56,54,88,74,75,82,74,50,77,66,56,52,50,51,54,50,50,54,55,54,53,50,59,52,53,49,55,50,51,53,50,54,60,57,56,65,72,74,111

Secondary structure (DSSP, 8-state):
----SPPPHHHHHHHHHH-TTTTTS-S------HHHHHHHHHHHHHHHHHHHHHHHHHHHHHHHHGGGS----HHHHHHHHHHHHHHHHHHHHHHHHHHHHTT-

Mean predicted aligned error: 15.73 Å

Sequence (104 aa):
MSRIGPITEEKRAAIMQRSRYRGRFDTPVDRDSAFEMLKQRTEETQRQTQLSAQHAEEEKKAQSTARTSRRQTPMEAFISSTVRAIGSQIERQLFRSLLGSLKR